Protein AF-A0A9X6YMN4-F1 (afdb_monomer_lite)

Organism: Bacillus cereus (NCBI:txid1396)

Foldseek 3Di:
DWKWKAFPVPDLQDKIHTDDAPDDPVVLVVVQVVCCVPQNDPPHRTHMDDDDRPDDIRDHDD

Sequence (62 aa):
MKIICVDNFNRDTHSDRLVCENIDKFYGEIVVKSLNGKLSGEYSGSFFKLVDDDYKLYEYEL

Radius of gyration: 11.63 Å; chains: 1; bounding box: 25×23×28 Å

Secondary structure (DSSP, 8-state):
-EEEEEETT--TTS--EEEE-S--HHHHHHHHHHHHHHH-STT-SEEEEEE-TTPPPP----

Structure (mmCIF, N/CA/C/O backbone):
data_AF-A0A9X6YMN4-F1
#
_entry.id   AF-A0A9X6YMN4-F1
#
loop_
_atom_site.group_PDB
_atom_site.id
_atom_site.type_symbol
_atom_site.label_atom_id
_atom_site.label_alt_id
_atom_site.label_comp_id
_atom_site.label_asym_id
_atom_site.label_entity_id
_atom_site.label_seq_id
_atom_site.pdbx_PDB_ins_code
_atom_site.Cartn_x
_atom_site.Cartn_y
_atom_site.Cartn_z
_atom_site.occupancy
_atom_site.B_iso_or_equiv
_atom_site.auth_seq_id
_atom_site.auth_comp_id
_atom_site.auth_asym_id
_atom_site.auth_atom_id
_atom_site.pdbx_PDB_model_num
ATOM 1 N N . MET A 1 1 ? -9.688 -5.874 2.852 1.00 98.12 1 MET A N 1
ATOM 2 C CA . MET A 1 1 ? -8.730 -5.028 2.108 1.00 98.12 1 MET A CA 1
ATOM 3 C C . MET A 1 1 ? -7.339 -5.638 2.177 1.00 98.12 1 MET A C 1
ATOM 5 O O . MET A 1 1 ? -7.022 -6.377 3.111 1.00 98.12 1 MET A O 1
ATOM 9 N N . LYS A 1 2 ? -6.474 -5.236 1.247 1.00 98.31 2 LYS A N 1
ATOM 10 C CA . LYS A 1 2 ? -5.073 -5.647 1.145 1.00 98.31 2 LYS A CA 1
ATOM 11 C C . LYS A 1 2 ? -4.163 -4.425 1.083 1.00 98.31 2 LYS A C 1
ATOM 13 O O . LYS A 1 2 ? -4.486 -3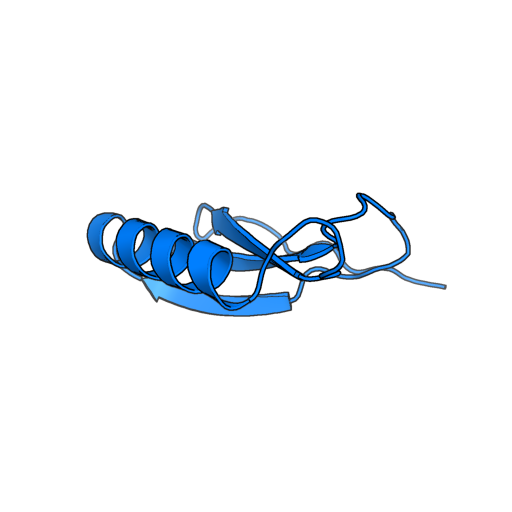.439 0.428 1.00 98.31 2 LYS A O 1
ATOM 18 N N . ILE A 1 3 ? -3.018 -4.480 1.754 1.00 98.62 3 ILE A N 1
ATOM 19 C CA . ILE A 1 3 ? -1.952 -3.487 1.624 1.00 98.62 3 ILE A CA 1
ATOM 20 C C . ILE A 1 3 ? -0.860 -4.074 0.744 1.00 98.62 3 ILE A C 1
ATOM 22 O O . ILE A 1 3 ? -0.334 -5.153 1.029 1.00 98.62 3 ILE A O 1
ATOM 26 N N . ILE A 1 4 ? -0.498 -3.335 -0.296 1.00 98.62 4 ILE A N 1
ATOM 27 C CA . ILE A 1 4 ? 0.575 -3.688 -1.223 1.00 98.62 4 ILE A CA 1
ATOM 28 C C . ILE A 1 4 ? 1.646 -2.601 -1.222 1.00 98.62 4 ILE A C 1
ATOM 30 O O . ILE A 1 4 ? 1.355 -1.429 -0.979 1.00 98.62 4 ILE A O 1
ATOM 34 N N . CYS A 1 5 ? 2.884 -2.987 -1.504 1.00 97.94 5 CYS A N 1
ATOM 35 C CA . CYS A 1 5 ? 3.969 -2.077 -1.840 1.00 97.94 5 CYS A CA 1
ATOM 36 C C . CYS A 1 5 ? 4.232 -2.175 -3.341 1.00 97.94 5 CYS A C 1
ATOM 38 O O . CYS A 1 5 ? 4.537 -3.259 -3.833 1.00 97.94 5 CYS A O 1
ATOM 40 N N . VAL A 1 6 ? 4.169 -1.042 -4.029 1.00 97.44 6 VAL A N 1
ATOM 41 C CA . VAL A 1 6 ? 4.469 -0.904 -5.458 1.00 97.44 6 VAL A CA 1
ATOM 42 C C . VAL A 1 6 ? 5.732 -0.070 -5.654 1.00 97.44 6 VAL A C 1
ATOM 44 O O . VAL A 1 6 ? 6.205 0.577 -4.710 1.00 97.44 6 VAL A O 1
ATOM 47 N N . ASP A 1 7 ? 6.251 -0.059 -6.880 1.00 96.12 7 ASP A N 1
ATOM 48 C CA . ASP A 1 7 ? 7.340 0.836 -7.255 1.00 96.12 7 ASP A CA 1
ATOM 49 C C . ASP A 1 7 ? 6.874 2.299 -7.299 1.00 96.12 7 ASP A C 1
ATOM 51 O O . ASP A 1 7 ? 5.977 2.673 -8.056 1.00 96.12 7 ASP A O 1
ATOM 55 N N . ASN A 1 8 ? 7.514 3.149 -6.499 1.00 94.88 8 ASN A N 1
ATOM 56 C CA . ASN A 1 8 ? 7.194 4.576 -6.426 1.00 94.88 8 ASN A CA 1
ATOM 5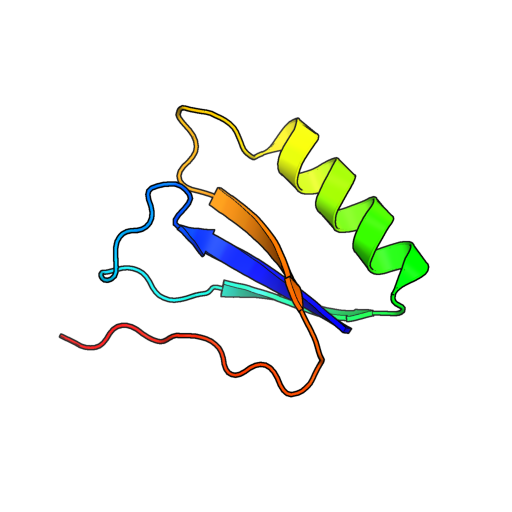7 C C . ASN A 1 8 ? 7.658 5.364 -7.667 1.00 94.88 8 ASN A C 1
ATOM 59 O O . ASN A 1 8 ? 7.223 6.492 -7.883 1.00 94.88 8 ASN A O 1
ATOM 63 N N . PHE A 1 9 ? 8.531 4.778 -8.491 1.00 94.00 9 PHE A N 1
ATOM 64 C CA . PHE A 1 9 ? 9.008 5.385 -9.736 1.00 94.00 9 PHE A CA 1
ATOM 65 C C . PHE A 1 9 ? 8.202 4.951 -10.967 1.00 94.00 9 PHE A C 1
ATOM 67 O O . PHE A 1 9 ? 8.557 5.324 -12.085 1.00 94.00 9 PHE A O 1
ATOM 74 N N . ASN A 1 10 ? 7.111 4.201 -10.765 1.00 87.75 10 ASN A N 1
ATOM 75 C CA . ASN A 1 10 ? 6.206 3.747 -11.819 1.00 87.75 10 ASN A CA 1
ATOM 76 C C . ASN A 1 10 ? 6.913 2.952 -12.936 1.00 87.75 10 ASN A C 1
ATOM 78 O O . ASN A 1 10 ? 6.593 3.106 -14.115 1.00 87.75 10 ASN A O 1
ATOM 82 N N . ARG A 1 11 ? 7.902 2.129 -12.573 1.00 90.12 11 ARG A N 1
ATOM 83 C CA . ARG A 1 11 ? 8.571 1.197 -13.488 1.00 90.12 11 ARG A CA 1
ATOM 84 C C . ARG A 1 11 ? 7.782 -0.108 -13.540 1.00 90.12 11 ARG A C 1
ATOM 86 O O . ARG A 1 11 ? 7.391 -0.639 -12.506 1.00 90.12 11 ARG A O 1
ATOM 93 N N . ASP A 1 12 ? 7.604 -0.643 -14.738 1.00 90.81 12 ASP A N 1
ATOM 94 C CA . ASP A 1 12 ? 6.963 -1.936 -15.006 1.00 90.81 12 ASP A CA 1
ATOM 95 C C . ASP A 1 12 ? 7.888 -3.134 -14.733 1.00 90.81 12 ASP A C 1
ATOM 97 O O . ASP A 1 12 ? 7.443 -4.266 -14.671 1.00 90.81 12 ASP A O 1
ATOM 101 N N . THR A 1 13 ? 9.175 -2.909 -14.484 1.00 93.69 13 THR A N 1
ATOM 102 C CA . THR A 1 13 ? 10.149 -3.977 -14.196 1.00 93.69 13 THR A CA 1
ATOM 103 C C . THR A 1 13 ? 10.113 -4.510 -12.759 1.00 93.69 13 THR A C 1
ATOM 105 O O . THR A 1 13 ? 11.031 -5.212 -12.334 1.00 93.69 13 THR A O 1
ATOM 108 N N . HIS A 1 14 ? 9.112 -4.127 -11.963 1.00 94.25 14 HIS A N 1
ATOM 109 C CA . HIS A 1 14 ? 9.040 -4.439 -10.536 1.00 94.25 14 HIS A CA 1
ATOM 110 C C . HIS A 1 14 ? 7.670 -5.008 -10.178 1.00 94.25 14 HIS A C 1
ATOM 112 O O . HIS A 1 14 ? 6.654 -4.346 -10.367 1.00 94.25 14 HIS A O 1
ATOM 118 N N . SER A 1 15 ? 7.659 -6.207 -9.598 1.00 97.44 15 SER A N 1
ATOM 119 C CA . SER A 1 15 ? 6.445 -6.819 -9.059 1.00 97.44 15 SER A CA 1
ATOM 120 C C . SER A 1 15 ? 5.912 -6.056 -7.845 1.00 97.44 15 SER A C 1
ATOM 122 O O . SER A 1 15 ? 6.678 -5.527 -7.027 1.00 97.44 15 SER A O 1
ATOM 124 N N . ASP A 1 16 ? 4.595 -6.086 -7.671 1.00 97.81 16 ASP A N 1
ATOM 125 C CA . ASP A 1 16 ? 3.962 -5.692 -6.421 1.00 97.81 16 ASP A CA 1
ATOM 126 C C . ASP A 1 16 ? 4.375 -6.650 -5.299 1.00 97.81 16 ASP A C 1
ATOM 128 O O . ASP A 1 16 ? 4.569 -7.851 -5.497 1.00 97.81 16 ASP A O 1
ATOM 132 N N . ARG A 1 17 ? 4.460 -6.133 -4.073 1.00 97.62 17 ARG A N 1
ATOM 133 C CA . ARG A 1 17 ? 4.699 -6.950 -2.877 1.00 97.62 17 ARG A CA 1
ATOM 134 C C . ARG A 1 17 ? 3.502 -6.885 -1.945 1.00 97.62 17 ARG A C 1
ATOM 136 O O . ARG A 1 17 ? 3.104 -5.796 -1.529 1.00 97.62 17 ARG A O 1
ATOM 143 N N . LEU A 1 18 ? 2.968 -8.043 -1.566 1.00 98.12 18 LEU A N 1
ATOM 144 C CA . LEU A 1 18 ? 1.975 -8.141 -0.498 1.00 98.12 18 LEU A CA 1
ATOM 145 C C . LEU A 1 18 ? 2.607 -7.736 0.840 1.00 98.12 18 LEU A C 1
ATOM 147 O O . LEU A 1 18 ? 3.650 -8.263 1.219 1.00 98.12 18 LEU A O 1
ATOM 151 N N . VAL A 1 19 ? 1.970 -6.813 1.558 1.00 98.19 19 VAL A N 1
ATOM 152 C CA . VAL A 1 19 ? 2.413 -6.363 2.889 1.00 98.19 19 VAL A CA 1
ATOM 153 C C . VAL A 1 19 ? 1.481 -6.884 3.978 1.00 98.19 19 VAL A C 1
ATOM 155 O O . VAL A 1 19 ? 1.937 -7.317 5.031 1.00 98.19 19 VAL A O 1
ATOM 158 N N . CYS A 1 20 ? 0.172 -6.821 3.739 1.00 98.19 20 CYS A N 1
ATOM 159 C CA . CYS A 1 20 ? -0.852 -7.275 4.673 1.00 98.19 20 CYS A CA 1
ATOM 160 C C . CYS A 1 20 ? -2.126 -7.625 3.899 1.00 98.19 20 CYS A C 1
ATOM 162 O O . CYS A 1 20 ? -2.473 -6.940 2.938 1.00 98.19 20 CYS A O 1
ATOM 164 N N . GLU A 1 21 ? -2.832 -8.664 4.322 1.00 97.94 21 GLU A N 1
ATOM 165 C CA . GLU A 1 21 ? -4.123 -9.077 3.770 1.00 97.94 21 GLU A CA 1
ATOM 166 C C . GLU A 1 21 ? -5.175 -9.190 4.873 1.00 97.94 21 GLU A C 1
ATOM 168 O O . GLU A 1 21 ? -4.833 -9.257 6.056 1.00 97.94 21 GLU A O 1
ATOM 173 N N . ASN A 1 22 ? -6.451 -9.216 4.476 1.00 97.56 22 ASN A N 1
ATOM 174 C CA . ASN A 1 22 ? -7.589 -9.349 5.385 1.00 97.56 22 ASN A CA 1
ATOM 175 C C . ASN A 1 22 ? -7.619 -8.268 6.485 1.00 97.56 22 ASN A C 1
ATOM 177 O O . ASN A 1 22 ? -7.919 -8.535 7.650 1.00 97.56 22 ASN A O 1
ATOM 181 N N . ILE A 1 23 ? -7.288 -7.029 6.110 1.00 98.19 23 ILE A N 1
ATOM 182 C CA . ILE A 1 23 ? -7.391 -5.871 6.998 1.00 98.19 23 ILE A CA 1
ATOM 183 C C . ILE A 1 23 ? -8.695 -5.115 6.733 1.00 98.19 23 ILE A C 1
ATOM 185 O O . ILE A 1 23 ? -9.121 -4.950 5.583 1.00 98.19 23 ILE A O 1
ATOM 189 N N . ASP A 1 24 ? -9.331 -4.650 7.808 1.00 98.38 24 ASP A N 1
ATOM 190 C CA . ASP A 1 24 ? -10.447 -3.712 7.719 1.00 98.38 24 ASP A CA 1
ATOM 191 C C . ASP A 1 24 ? -9.993 -2.386 7.082 1.00 98.38 24 ASP A C 1
ATOM 193 O O . ASP A 1 24 ? -8.846 -1.953 7.230 1.00 98.38 24 ASP A O 1
ATOM 197 N N . LYS A 1 25 ? -10.906 -1.725 6.366 1.00 98.44 25 LYS A N 1
ATOM 198 C CA . LYS A 1 25 ? -10.596 -0.513 5.607 1.00 98.44 25 LYS A CA 1
ATOM 199 C C . LYS A 1 25 ? -10.078 0.623 6.487 1.00 98.44 25 LYS A C 1
ATOM 201 O O . LYS A 1 25 ? -9.082 1.247 6.126 1.00 98.44 25 LYS A O 1
ATOM 206 N N . PHE A 1 26 ? -10.706 0.866 7.636 1.00 98.50 26 PHE A N 1
ATOM 207 C CA . PHE A 1 26 ? -10.330 1.968 8.521 1.00 98.50 26 PHE A CA 1
ATOM 208 C C . PHE A 1 26 ? -8.901 1.792 9.048 1.00 98.50 26 PHE A C 1
ATOM 210 O O . PHE A 1 26 ? -8.085 2.715 8.985 1.00 98.50 26 PHE A O 1
ATOM 217 N N . TYR A 1 27 ? -8.554 0.586 9.506 1.00 98.69 27 TYR A N 1
ATOM 218 C CA . TYR A 1 27 ? -7.188 0.303 9.950 1.00 98.69 27 TYR A CA 1
ATOM 219 C C . TYR A 1 27 ? -6.191 0.309 8.788 1.00 98.69 27 TYR A C 1
ATOM 221 O O . TYR A 1 27 ? -5.083 0.826 8.937 1.00 98.69 27 TYR A O 1
ATOM 229 N N . GLY A 1 28 ? -6.590 -0.198 7.620 1.00 98.62 28 GLY A N 1
ATOM 230 C CA . GLY A 1 28 ? -5.771 -0.181 6.412 1.00 98.62 28 GLY A CA 1
ATOM 231 C C . GLY A 1 28 ? -5.341 1.229 6.005 1.00 98.62 28 GLY A C 1
ATOM 232 O O . GLY A 1 28 ? -4.164 1.458 5.726 1.00 98.62 28 GLY A O 1
ATOM 233 N N . GLU A 1 29 ? -6.260 2.196 6.041 1.00 98.69 29 GLU A N 1
ATOM 234 C CA . GLU A 1 29 ? -5.977 3.601 5.717 1.00 98.69 29 GLU A CA 1
ATOM 235 C C . GLU A 1 29 ? -4.967 4.225 6.693 1.00 98.69 29 GLU A C 1
ATOM 237 O O . GLU A 1 29 ? -4.026 4.908 6.273 1.00 98.69 29 GLU A O 1
ATOM 242 N N . ILE A 1 30 ? -5.1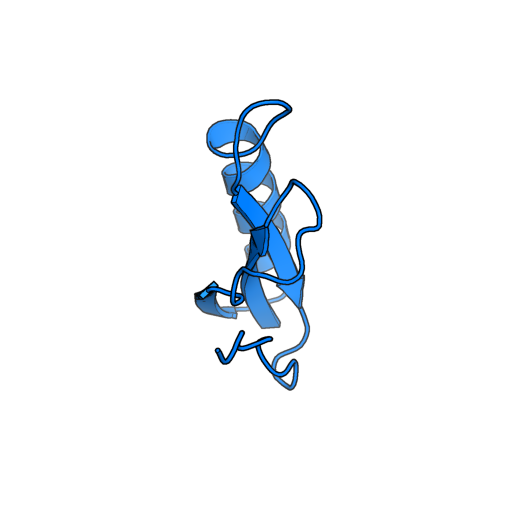04 3.944 7.995 1.00 98.56 30 ILE A N 1
ATOM 243 C CA . ILE A 1 30 ? -4.162 4.407 9.026 1.00 98.56 30 ILE A CA 1
ATOM 244 C C . ILE A 1 30 ? -2.766 3.820 8.789 1.00 98.56 30 ILE A C 1
ATOM 246 O O . ILE A 1 30 ? -1.767 4.548 8.840 1.00 98.56 30 ILE A O 1
ATOM 250 N N . VAL A 1 31 ? -2.686 2.515 8.516 1.00 98.56 3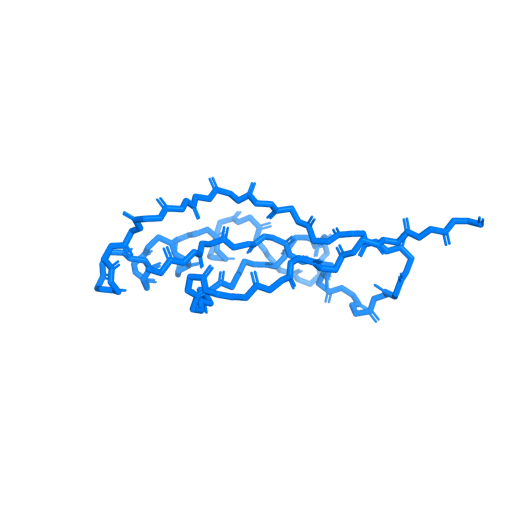1 VAL A N 1
ATOM 251 C CA . VAL A 1 31 ? -1.415 1.821 8.274 1.00 98.56 31 VAL A CA 1
ATOM 252 C C . VAL A 1 31 ? -0.740 2.367 7.019 1.00 98.56 31 VAL A C 1
ATOM 254 O O . VAL A 1 31 ? 0.428 2.747 7.087 1.00 98.56 31 VAL A O 1
ATOM 257 N N . VAL A 1 32 ? -1.462 2.494 5.903 1.00 98.50 32 VAL A N 1
ATOM 258 C CA . VAL A 1 32 ? -0.913 3.032 4.646 1.00 98.50 32 VAL A CA 1
ATOM 259 C C . VAL A 1 32 ? -0.404 4.459 4.819 1.00 98.50 32 VAL A C 1
ATOM 261 O O . VAL A 1 32 ? 0.701 4.772 4.370 1.00 98.50 32 VAL A O 1
ATOM 264 N N . LYS A 1 33 ? -1.148 5.319 5.525 1.00 98.56 33 LYS A N 1
ATOM 265 C CA . LYS A 1 33 ? -0.699 6.684 5.832 1.00 98.56 33 LYS A CA 1
ATOM 266 C C . LYS A 1 33 ? 0.603 6.686 6.639 1.00 98.56 33 LYS A C 1
ATOM 268 O O . LYS A 1 33 ? 1.511 7.456 6.334 1.00 98.56 33 LYS A O 1
ATOM 273 N N . SER A 1 34 ? 0.707 5.820 7.648 1.00 98.31 34 SER A N 1
ATOM 274 C CA . SER A 1 34 ? 1.904 5.691 8.489 1.00 98.31 34 SER A CA 1
ATOM 275 C C . SER A 1 34 ? 3.111 5.160 7.707 1.00 98.31 34 SER A C 1
ATOM 277 O O . SER A 1 34 ? 4.206 5.709 7.825 1.00 98.31 34 SER A O 1
ATOM 279 N N . LEU A 1 35 ? 2.913 4.131 6.873 1.00 98.06 35 LEU A N 1
ATOM 280 C CA . LEU A 1 35 ? 3.965 3.541 6.042 1.00 98.06 35 LEU A CA 1
ATOM 281 C C . LEU A 1 35 ? 4.496 4.549 5.024 1.00 98.06 35 LEU A C 1
ATOM 283 O O . LEU A 1 35 ? 5.703 4.768 4.969 1.00 98.06 35 LEU A O 1
ATOM 287 N N . ASN A 1 36 ? 3.618 5.224 4.279 1.00 98.19 36 ASN A N 1
ATOM 288 C CA . ASN A 1 36 ? 4.053 6.228 3.309 1.00 98.19 36 ASN A CA 1
ATOM 289 C C . ASN A 1 36 ? 4.723 7.433 3.980 1.00 98.19 36 ASN A C 1
ATOM 291 O O . ASN A 1 36 ? 5.718 7.933 3.469 1.00 98.19 36 ASN A O 1
ATOM 295 N N . GLY A 1 37 ? 4.249 7.856 5.155 1.00 97.31 37 GLY A N 1
ATOM 296 C CA . GLY A 1 37 ? 4.876 8.951 5.900 1.00 97.31 37 GLY A CA 1
ATOM 297 C C . GLY A 1 37 ? 6.279 8.640 6.436 1.00 97.31 37 GLY A C 1
ATOM 298 O O . GLY A 1 37 ? 7.029 9.569 6.717 1.00 97.31 37 GLY A O 1
ATOM 299 N N . LYS A 1 38 ? 6.639 7.358 6.602 1.00 96.50 38 LYS A N 1
ATOM 300 C CA . LYS A 1 38 ? 7.928 6.937 7.186 1.00 96.50 38 LYS A CA 1
ATOM 301 C C . LYS A 1 38 ? 8.896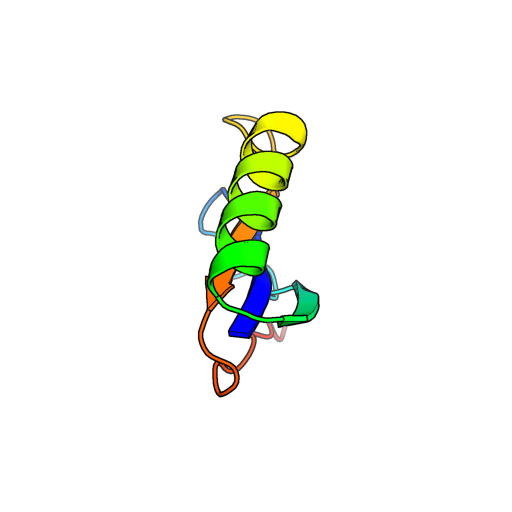 6.312 6.187 1.00 96.50 38 LYS A C 1
ATOM 303 O O . LYS A 1 38 ? 10.101 6.419 6.378 1.00 96.50 38 LYS A O 1
ATOM 308 N N . LEU A 1 39 ? 8.376 5.594 5.194 1.00 96.00 39 LEU A N 1
ATOM 309 C CA . LEU A 1 39 ? 9.145 4.697 4.327 1.00 96.00 39 LEU A CA 1
ATOM 310 C C . LEU A 1 39 ? 9.006 5.036 2.834 1.00 96.00 39 LEU A C 1
ATOM 312 O O . LEU A 1 39 ? 9.696 4.433 2.011 1.00 96.00 39 LEU A O 1
ATOM 316 N N . SER A 1 40 ? 8.127 5.975 2.476 1.00 92.69 40 SER A N 1
ATOM 317 C CA . SER A 1 40 ? 8.002 6.497 1.111 1.00 92.69 40 SER A CA 1
ATOM 318 C C . SER A 1 40 ? 8.619 7.899 1.000 1.00 92.69 40 SER A C 1
ATOM 320 O O . SER A 1 40 ? 9.126 8.446 1.980 1.00 92.69 40 SER A O 1
ATOM 322 N N . GLY A 1 41 ? 8.627 8.467 -0.205 1.00 91.31 41 GLY A N 1
ATOM 323 C CA . GLY A 1 41 ? 9.205 9.777 -0.506 1.00 91.31 41 GLY A CA 1
ATOM 324 C C . GLY A 1 41 ? 9.917 9.803 -1.856 1.00 91.31 41 GLY A C 1
ATOM 325 O O . GLY A 1 41 ? 10.049 8.775 -2.511 1.00 91.31 41 GLY A O 1
ATOM 326 N N . GLU A 1 42 ? 10.407 10.980 -2.250 1.00 91.19 42 GLU A N 1
ATOM 327 C CA . GLU A 1 42 ? 11.013 11.246 -3.569 1.00 91.19 42 GLU A CA 1
ATOM 328 C C . GLU A 1 42 ? 12.150 10.279 -3.942 1.00 91.19 42 GLU A C 1
ATOM 330 O O . GLU A 1 42 ? 12.294 9.907 -5.101 1.00 91.19 42 GLU A O 1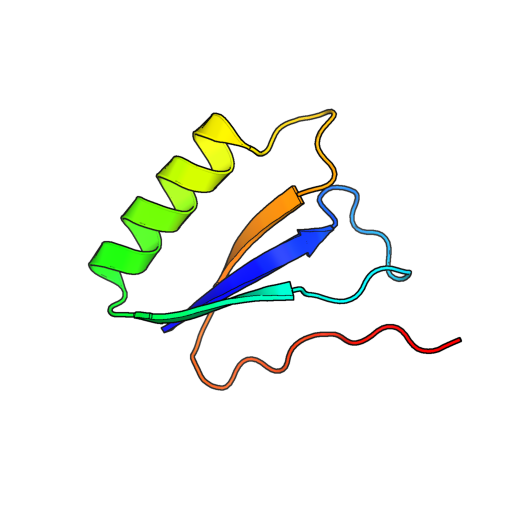
ATOM 335 N N . TYR A 1 43 ? 12.924 9.824 -2.955 1.00 92.12 43 TYR A N 1
ATOM 336 C CA . TYR A 1 43 ? 14.075 8.939 -3.165 1.00 92.12 43 TYR A CA 1
ATOM 337 C C . TYR A 1 43 ? 13.817 7.485 -2.745 1.00 92.12 43 TYR A C 1
ATOM 339 O O . TYR A 1 43 ? 14.722 6.655 -2.815 1.00 92.12 43 TYR A O 1
ATOM 347 N N . SER A 1 44 ? 12.604 7.158 -2.290 1.00 93.25 44 SER A N 1
ATOM 348 C CA . SER A 1 44 ? 12.237 5.791 -1.922 1.00 93.25 44 SER A CA 1
ATOM 349 C C . SER A 1 44 ? 11.558 5.102 -3.094 1.00 93.25 44 SER A C 1
ATOM 351 O O . SER A 1 44 ? 10.595 5.628 -3.642 1.00 93.25 44 SER A O 1
ATOM 353 N N . GLY A 1 45 ? 12.001 3.888 -3.425 1.00 94.31 45 GLY A N 1
ATOM 354 C CA . GLY A 1 45 ? 11.309 3.033 -4.395 1.00 94.31 45 GLY A CA 1
ATOM 355 C C . GLY A 1 45 ? 10.020 2.406 -3.863 1.00 94.31 45 GLY A C 1
ATOM 356 O O . GLY A 1 45 ? 9.326 1.739 -4.617 1.00 94.31 45 GLY A O 1
ATOM 357 N N . SER A 1 46 ? 9.687 2.585 -2.581 1.00 97.19 46 SER A N 1
ATOM 358 C CA . SER A 1 46 ? 8.491 1.986 -1.979 1.00 97.19 46 SER A CA 1
ATOM 359 C C . SER A 1 46 ? 7.333 2.976 -1.935 1.00 97.19 46 SER A C 1
ATOM 361 O O . SER A 1 46 ? 7.453 4.065 -1.367 1.00 97.19 46 SER A O 1
ATOM 363 N N . PHE A 1 47 ? 6.184 2.564 -2.462 1.00 97.75 47 PHE A N 1
ATOM 364 C CA . PHE A 1 47 ? 4.915 3.259 -2.278 1.00 97.75 47 PHE A CA 1
ATOM 365 C C . PHE A 1 47 ? 3.833 2.273 -1.852 1.00 97.75 47 PHE A C 1
ATOM 367 O O . PHE A 1 47 ? 3.627 1.246 -2.494 1.00 97.75 47 PHE A O 1
ATOM 374 N N . PHE A 1 48 ? 3.140 2.567 -0.756 1.00 98.44 48 PHE A N 1
ATOM 375 C CA . PHE A 1 48 ? 2.159 1.655 -0.177 1.00 98.44 48 PHE A CA 1
ATOM 376 C C . PHE A 1 48 ? 0.745 2.050 -0.596 1.00 98.44 48 PHE A C 1
ATOM 378 O O . PHE A 1 48 ? 0.376 3.224 -0.525 1.00 98.44 48 PHE A O 1
ATOM 385 N N . LYS A 1 49 ? -0.062 1.069 -1.000 1.00 98.31 49 LYS A N 1
ATOM 386 C CA . LYS A 1 49 ? -1.459 1.256 -1.412 1.00 98.31 49 LYS A CA 1
ATOM 387 C C . LYS A 1 49 ? -2.368 0.327 -0.618 1.00 98.31 49 LYS A C 1
ATOM 389 O O . LYS A 1 49 ? -1.999 -0.814 -0.356 1.00 98.31 49 LYS A O 1
ATOM 394 N N . LEU A 1 50 ? -3.554 0.820 -0.268 1.00 98.69 50 LEU A N 1
ATOM 395 C CA . LEU A 1 50 ? -4.668 -0.011 0.184 1.00 98.69 50 LEU A CA 1
ATOM 396 C C . LEU A 1 50 ? -5.515 -0.341 -1.046 1.00 98.69 50 LEU A C 1
ATOM 398 O O . LEU A 1 50 ? -5.947 0.572 -1.747 1.00 98.69 50 LEU A O 1
ATOM 402 N N . VAL A 1 51 ? -5.726 -1.621 -1.312 1.00 98.56 51 VAL A N 1
ATOM 403 C CA . VAL A 1 51 ? -6.478 -2.135 -2.461 1.00 98.56 51 VAL A CA 1
ATOM 404 C C . VAL A 1 51 ? -7.525 -3.145 -1.993 1.00 98.56 51 VAL A C 1
ATOM 406 O O . VAL A 1 51 ? -7.466 -3.633 -0.858 1.00 98.56 51 VAL A O 1
ATOM 409 N N . ASP A 1 52 ? -8.498 -3.435 -2.851 1.00 98.25 52 ASP A N 1
ATOM 410 C CA . ASP A 1 52 ? -9.515 -4.451 -2.580 1.00 98.25 52 ASP A CA 1
ATOM 411 C C . ASP A 1 52 ? -8.890 -5.855 -2.474 1.00 98.25 52 ASP A C 1
ATOM 413 O O . ASP A 1 52 ? -7.777 -6.110 -2.946 1.00 98.25 52 ASP A O 1
ATOM 417 N N . ASP A 1 53 ? -9.580 -6.775 -1.798 1.00 97.06 53 ASP A N 1
ATOM 418 C CA . ASP A 1 53 ? -9.048 -8.120 -1.523 1.00 97.06 53 ASP A CA 1
ATOM 419 C C . ASP A 1 53 ? -8.817 -8.944 -2.800 1.00 97.06 53 ASP A C 1
ATOM 421 O O . ASP A 1 53 ? -7.870 -9.736 -2.872 1.00 97.06 53 ASP A O 1
ATOM 425 N N . ASP A 1 54 ? -9.640 -8.707 -3.823 1.00 97.50 54 ASP A N 1
ATOM 426 C CA . ASP A 1 54 ? -9.576 -9.344 -5.139 1.00 97.50 54 ASP A CA 1
ATOM 427 C C . ASP A 1 54 ? -8.513 -8.737 -6.069 1.00 97.50 54 ASP A C 1
ATOM 429 O O . ASP A 1 54 ? -8.274 -9.268 -7.158 1.00 97.50 54 ASP A O 1
ATOM 433 N N . TYR A 1 55 ? -7.821 -7.676 -5.634 1.00 97.88 55 TYR A N 1
ATOM 434 C CA . TYR A 1 55 ? -6.711 -7.103 -6.380 1.00 97.88 55 TYR A CA 1
ATOM 435 C C . TYR A 1 55 ? -5.635 -8.162 -6.634 1.00 97.88 55 TYR A C 1
ATOM 437 O O . TYR A 1 55 ? -5.056 -8.737 -5.697 1.00 97.88 55 TYR A O 1
ATOM 445 N N . LYS A 1 56 ? -5.351 -8.393 -7.917 1.00 97.62 56 LYS A N 1
ATOM 446 C CA . LYS A 1 56 ? -4.276 -9.270 -8.376 1.00 97.62 56 LYS A CA 1
ATOM 447 C C . LYS A 1 56 ? -2.971 -8.490 -8.379 1.00 97.62 56 LYS A C 1
ATOM 449 O O . LYS A 1 56 ? -2.893 -7.444 -9.014 1.00 97.62 56 LYS A O 1
ATOM 454 N N . LEU A 1 57 ? -1.980 -9.014 -7.666 1.00 97.00 57 LEU A N 1
ATOM 455 C CA . LEU A 1 57 ? -0.640 -8.441 -7.644 1.00 97.00 57 LEU A CA 1
ATOM 456 C C . LEU A 1 57 ? -0.052 -8.485 -9.050 1.00 97.00 57 LEU A C 1
ATOM 458 O O . LEU A 1 57 ? -0.175 -9.499 -9.741 1.00 97.00 57 LEU A O 1
ATOM 462 N N . TYR A 1 58 ? 0.574 -7.389 -9.460 1.00 96.19 58 TYR A N 1
ATOM 463 C CA . TYR A 1 58 ? 1.407 -7.393 -10.646 1.00 96.19 58 TYR A CA 1
ATOM 464 C C . TYR A 1 58 ? 2.678 -8.208 -10.383 1.00 96.19 58 TYR A C 1
ATOM 466 O O . TYR A 1 58 ? 3.386 -7.969 -9.405 1.00 96.19 58 TYR A O 1
ATOM 474 N N . GLU A 1 59 ? 2.978 -9.149 -11.272 1.00 96.19 59 GLU A N 1
ATOM 475 C CA . GLU A 1 59 ? 4.224 -9.909 -11.273 1.00 96.19 59 GLU A CA 1
ATOM 476 C C . GLU A 1 59 ? 4.968 -9.610 -12.575 1.00 96.19 59 GLU A C 1
ATOM 478 O O . GLU A 1 59 ? 4.433 -9.799 -13.667 1.00 96.19 59 GLU A O 1
ATOM 483 N N . TYR A 1 60 ? 6.188 -9.089 -12.452 1.00 94.94 60 TYR A N 1
ATOM 484 C CA . TYR A 1 60 ? 7.079 -8.896 -13.587 1.00 94.94 60 TYR A CA 1
ATOM 485 C C . TYR A 1 60 ? 7.742 -10.227 -13.960 1.00 94.94 60 TYR A C 1
ATOM 487 O O . TYR A 1 60 ? 8.342 -10.888 -13.108 1.00 94.94 60 TYR A O 1
ATOM 495 N N . GLU A 1 61 ? 7.673 -10.583 -15.241 1.00 92.25 61 GLU A N 1
ATOM 496 C CA . GLU A 1 61 ? 8.329 -11.751 -15.833 1.00 92.25 61 GLU A CA 1
ATOM 497 C C . GLU A 1 61 ? 9.354 -11.295 -16.888 1.00 92.25 61 GLU A C 1
ATOM 499 O O . GLU A 1 61 ? 9.117 -10.323 -17.609 1.00 92.25 61 GLU A O 1
ATOM 504 N N . LEU A 1 62 ? 10.504 -11.980 -16.940 1.00 81.50 62 LEU A N 1
ATOM 505 C CA . LEU A 1 62 ? 11.641 -11.709 -17.839 1.00 81.50 62 LEU A CA 1
ATOM 506 C C . LEU A 1 62 ? 11.538 -12.458 -19.170 1.00 81.50 62 LEU A C 1
ATOM 508 O O . LEU A 1 62 ? 11.165 -13.652 -19.139 1.00 81.50 62 LEU A O 1
#

pLDDT: mean 96.32, std 3.2, range [81.5, 98.69]